Protein AF-A0A415M7C5-F1 (afdb_monomer)

Nearest PDB structures (foldseek):
  1p0z-assembly1_A  TM=3.273E-01  e=6.661E+00  Klebsiella pneumoniae
  3swt-assembly2_B  TM=2.276E-01  e=4.574E+00  Mycobacterium marinum M
  6ndp-assembly1_A  TM=2.980E-01  e=8.038E+00  Xanthomonas campestris pv. campestris str. 8004
  2v9a-assembly2_B  TM=2.876E-01  e=9.111E+00  Klebsiella pneumoniae

Sequence (75 aa):
MREFKMENETTIEVGETYRFADLWSGNGDEAEIFESGAVWIGNDDDDMPIVADFKVIEEDKENIICSLVKITDIF

Solvent-accessible surface area (backbone atoms only — not comparable to full-atom values): 4397 Å² total; per-residue (Å²): 132,58,70,47,74,28,93,88,69,50,73,49,44,49,72,44,75,44,41,41,54,79,53,52,84,80,75,79,60,69,63,64,37,59,74,66,32,43,45,63,49,49,59,50,99,82,72,45,77,28,35,35,33,39,42,81,76,44,84,34,90,90,44,61,52,69,13,35,29,29,28,70,41,77,82

Radius of gyration: 11.53 Å; Cα contacts (8 Å, |Δi|>4): 147; chains: 1; bounding box: 27×24×31 Å

Structure (mmCIF, N/CA/C/O backbone):
data_AF-A0A415M7C5-F1
#
_entry.id   AF-A0A415M7C5-F1
#
loop_
_atom_site.group_PDB
_atom_site.id
_atom_site.type_symbol
_atom_site.label_atom_id
_atom_site.label_alt_id
_atom_site.label_comp_id
_atom_site.label_asym_id
_atom_site.label_entity_id
_atom_site.label_seq_id
_atom_site.pdbx_PDB_ins_code
_atom_site.Cartn_x
_atom_site.Cartn_y
_atom_site.Cartn_z
_atom_site.occupancy
_atom_site.B_iso_or_equiv
_atom_site.auth_seq_id
_atom_site.auth_comp_id
_atom_site.auth_asym_id
_atom_site.auth_atom_id
_atom_site.pdbx_PDB_model_num
ATOM 1 N N . MET A 1 1 ? -3.894 -9.873 -11.858 1.00 64.00 1 MET A N 1
ATOM 2 C CA . MET A 1 1 ? -3.634 -9.240 -10.551 1.00 64.00 1 MET A CA 1
ATOM 3 C C . MET A 1 1 ? -2.164 -8.865 -10.550 1.00 64.00 1 MET A C 1
ATOM 5 O O . MET A 1 1 ? -1.397 -9.602 -11.161 1.00 64.00 1 MET A O 1
ATOM 9 N N . ARG A 1 2 ? -1.814 -7.685 -10.031 1.00 88.81 2 ARG A N 1
ATOM 10 C CA . ARG A 1 2 ? -0.420 -7.240 -9.891 1.00 88.81 2 ARG A CA 1
ATOM 11 C C . ARG A 1 2 ? 0.018 -7.503 -8.456 1.00 88.81 2 ARG A C 1
ATOM 13 O O . ARG A 1 2 ? -0.796 -7.320 -7.550 1.00 88.81 2 ARG A O 1
ATOM 20 N N . GLU A 1 3 ? 1.267 -7.905 -8.287 1.00 94.38 3 GLU A N 1
ATOM 21 C CA . GLU A 1 3 ? 1.891 -8.140 -6.990 1.00 94.38 3 GLU A CA 1
ATOM 22 C C . GLU A 1 3 ? 3.313 -7.575 -6.980 1.00 94.38 3 GLU A C 1
ATOM 24 O O . GLU A 1 3 ? 3.933 -7.447 -8.038 1.00 94.38 3 GLU A O 1
ATOM 29 N N . PHE A 1 4 ? 3.821 -7.245 -5.797 1.00 94.56 4 PHE A N 1
ATOM 30 C CA . PHE A 1 4 ? 5.195 -6.802 -5.590 1.00 94.56 4 PHE A CA 1
ATOM 31 C C . PHE A 1 4 ? 5.757 -7.410 -4.304 1.00 94.56 4 PHE A C 1
ATOM 33 O O . PHE A 1 4 ? 5.109 -7.358 -3.257 1.00 94.56 4 PHE A O 1
ATOM 40 N N . LYS A 1 5 ? 6.966 -7.980 -4.369 1.00 95.00 5 LYS A N 1
ATOM 41 C CA . LYS A 1 5 ? 7.674 -8.494 -3.191 1.00 95.00 5 LYS A CA 1
ATOM 42 C C . LYS A 1 5 ? 8.596 -7.404 -2.645 1.00 95.00 5 LYS A C 1
ATOM 44 O O . LYS A 1 5 ? 9.597 -7.073 -3.268 1.00 95.00 5 LYS A O 1
ATOM 49 N N . MET A 1 6 ? 8.260 -6.887 -1.469 1.00 93.00 6 MET A N 1
ATOM 50 C CA . MET A 1 6 ? 9.053 -5.898 -0.744 1.00 93.00 6 MET A CA 1
ATOM 51 C C . MET A 1 6 ? 10.370 -6.495 -0.225 1.00 93.00 6 MET A C 1
ATOM 53 O O . MET A 1 6 ? 10.514 -7.712 -0.075 1.00 93.00 6 MET A O 1
ATOM 57 N N . GLU A 1 7 ? 11.315 -5.627 0.143 1.00 87.81 7 GLU A N 1
ATOM 58 C CA . GLU A 1 7 ? 12.610 -6.031 0.717 1.00 87.81 7 GLU A CA 1
ATOM 59 C C . GLU A 1 7 ? 12.473 -6.830 2.023 1.00 87.81 7 GLU A C 1
ATOM 61 O O . GLU A 1 7 ? 13.289 -7.702 2.312 1.00 87.81 7 GLU A O 1
ATOM 66 N N . ASN A 1 8 ? 11.413 -6.577 2.798 1.00 86.88 8 ASN A N 1
ATOM 67 C CA . ASN A 1 8 ? 11.097 -7.303 4.034 1.00 86.88 8 ASN A CA 1
ATOM 68 C C . ASN A 1 8 ? 10.439 -8.681 3.787 1.00 86.88 8 ASN A C 1
ATOM 70 O O . ASN A 1 8 ? 9.901 -9.283 4.713 1.00 86.88 8 ASN A O 1
ATOM 74 N 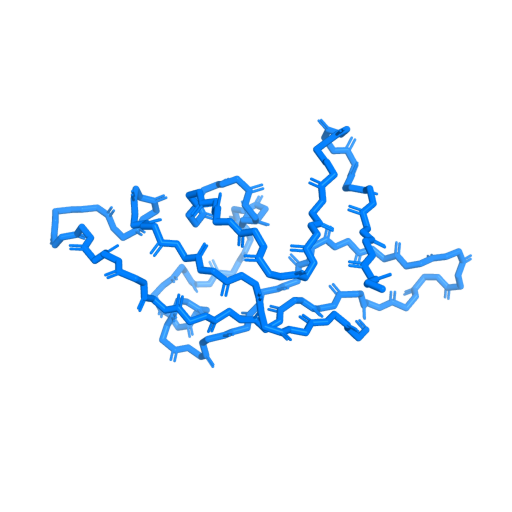N . GLU A 1 9 ? 10.459 -9.156 2.540 1.00 89.44 9 GLU A N 1
ATOM 75 C CA . GLU A 1 9 ? 9.834 -10.380 2.035 1.00 89.44 9 GLU A CA 1
ATOM 76 C C . GLU A 1 9 ? 8.300 -10.419 2.030 1.00 89.44 9 GLU A C 1
ATOM 78 O O . GLU A 1 9 ? 7.717 -11.421 1.601 1.00 89.44 9 GLU A O 1
ATOM 83 N N . THR A 1 10 ? 7.635 -9.333 2.421 1.00 91.44 10 THR A N 1
ATOM 84 C CA . THR A 1 10 ? 6.178 -9.212 2.316 1.00 91.44 10 THR A CA 1
ATOM 85 C C . THR A 1 10 ? 5.780 -9.074 0.852 1.00 91.44 10 THR A C 1
ATOM 87 O O . THR A 1 10 ? 6.363 -8.290 0.107 1.00 91.44 10 THR A O 1
ATOM 90 N N . THR A 1 11 ? 4.781 -9.847 0.425 1.00 95.00 11 THR A N 1
ATOM 91 C CA . THR A 1 11 ? 4.204 -9.730 -0.920 1.00 95.00 11 THR A CA 1
ATOM 92 C C . THR A 1 11 ? 2.914 -8.923 -0.847 1.00 95.00 11 THR A C 1
ATOM 94 O O . THR A 1 11 ? 1.992 -9.277 -0.109 1.00 95.00 11 THR A O 1
ATOM 97 N N . ILE A 1 12 ? 2.883 -7.821 -1.591 1.00 95.31 12 ILE A N 1
ATOM 98 C CA . ILE A 1 12 ? 1.764 -6.887 -1.672 1.00 95.31 12 ILE A CA 1
ATOM 99 C C . ILE A 1 12 ? 1.000 -7.152 -2.958 1.00 95.31 12 ILE A C 1
ATOM 101 O O . ILE A 1 12 ? 1.581 -7.101 -4.037 1.00 95.31 12 ILE A O 1
ATOM 105 N N . GLU A 1 13 ? -0.299 -7.411 -2.848 1.00 96.75 13 GLU A N 1
ATOM 106 C CA . GLU A 1 13 ? -1.157 -7.772 -3.974 1.00 96.75 13 GLU A CA 1
ATOM 107 C C . GLU A 1 13 ? -2.307 -6.776 -4.144 1.00 96.75 13 GLU A C 1
ATOM 109 O O . GLU A 1 13 ? -2.986 -6.390 -3.188 1.00 96.75 13 GLU A O 1
ATOM 114 N N . VAL A 1 14 ? -2.575 -6.380 -5.392 1.00 97.19 14 VAL A N 1
ATOM 115 C CA . VAL A 1 14 ? -3.724 -5.525 -5.713 1.00 97.19 14 VAL A CA 1
ATOM 116 C C . VAL A 1 14 ? -5.027 -6.251 -5.382 1.00 97.19 14 VAL A C 1
ATOM 118 O O . VAL A 1 14 ? -5.340 -7.290 -5.963 1.00 97.19 14 VAL A O 1
ATOM 121 N N . GLY A 1 15 ? -5.837 -5.641 -4.517 1.00 96.62 15 GLY A N 1
ATOM 122 C CA . GLY A 1 15 ? -7.106 -6.185 -4.045 1.00 96.62 15 GLY A CA 1
ATOM 123 C C . GLY A 1 15 ? -7.069 -6.682 -2.600 1.00 96.62 15 GLY A C 1
ATOM 124 O O . GLY A 1 15 ? -8.138 -6.730 -1.978 1.00 96.62 15 GLY A O 1
ATOM 125 N N . GLU A 1 16 ? -5.887 -6.970 -2.063 1.00 97.19 16 GLU A N 1
ATOM 126 C CA . GLU A 1 16 ? -5.697 -7.451 -0.696 1.00 97.19 16 GLU A CA 1
ATOM 127 C C . GLU A 1 16 ? -5.621 -6.296 0.315 1.00 97.19 16 GLU A C 1
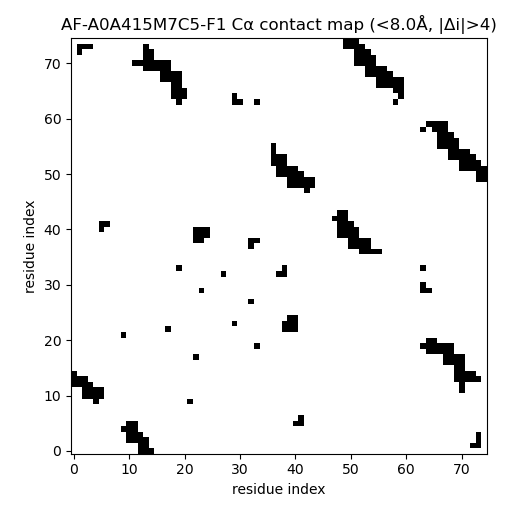ATOM 129 O O . GLU A 1 16 ? -5.478 -5.123 -0.047 1.00 97.19 16 GLU A O 1
ATOM 134 N N . THR A 1 17 ? -5.810 -6.628 1.595 1.00 97.62 17 THR A N 1
ATOM 135 C CA . THR A 1 17 ? -5.837 -5.663 2.707 1.00 97.62 17 THR A CA 1
ATOM 136 C C . THR A 1 17 ? -4.659 -5.899 3.639 1.00 97.62 17 THR A C 1
ATOM 138 O O . THR A 1 17 ? -4.421 -7.029 4.057 1.00 97.62 17 THR A O 1
ATOM 141 N N . TYR A 1 18 ? -3.976 -4.820 4.004 1.00 96.56 18 TYR A N 1
ATOM 142 C CA . TYR A 1 18 ? -2.783 -4.813 4.846 1.00 96.56 18 TYR A CA 1
ATOM 143 C C . TYR A 1 18 ? -2.922 -3.749 5.931 1.00 96.56 18 TYR A C 1
ATOM 145 O O . TYR A 1 18 ? -3.779 -2.862 5.834 1.00 96.56 18 TYR A O 1
ATOM 153 N N . ARG A 1 19 ? -2.079 -3.804 6.965 1.00 96.31 19 ARG A N 1
ATOM 154 C CA . ARG A 1 19 ? -1.908 -2.643 7.843 1.00 96.31 19 ARG A CA 1
ATOM 155 C C . ARG A 1 19 ? -1.028 -1.626 7.137 1.00 96.31 19 ARG A C 1
ATOM 157 O O . ARG A 1 19 ? -0.107 -2.002 6.418 1.00 96.31 19 ARG A O 1
ATOM 164 N N . PHE A 1 20 ? -1.257 -0.340 7.382 1.00 96.19 20 PHE A N 1
ATOM 165 C CA . PHE A 1 20 ? -0.398 0.698 6.815 1.00 96.19 20 PHE A CA 1
ATOM 166 C C . PHE A 1 20 ? 1.077 0.508 7.221 1.00 96.19 20 PHE A C 1
ATOM 168 O O . PHE A 1 20 ? 1.967 0.670 6.390 1.00 96.19 20 PHE A O 1
ATOM 175 N N . ALA A 1 21 ? 1.334 0.042 8.448 1.00 94.88 21 ALA A N 1
ATOM 176 C CA . ALA A 1 21 ? 2.670 -0.325 8.925 1.00 94.88 21 ALA A CA 1
ATOM 177 C C . ALA A 1 21 ? 3.359 -1.442 8.119 1.00 94.88 21 ALA A C 1
ATOM 179 O O . ALA A 1 21 ? 4.584 -1.504 8.124 1.00 94.88 21 ALA A O 1
ATOM 180 N N . ASP A 1 22 ? 2.606 -2.323 7.453 1.00 94.50 22 ASP A N 1
ATOM 181 C CA . ASP A 1 22 ? 3.191 -3.393 6.632 1.00 94.50 22 ASP A CA 1
ATOM 182 C C . ASP A 1 22 ? 3.742 -2.839 5.305 1.00 94.50 22 ASP A C 1
ATOM 184 O O . ASP A 1 22 ? 4.648 -3.425 4.716 1.00 94.50 22 ASP A O 1
ATOM 188 N N . LEU A 1 23 ? 3.196 -1.705 4.847 1.00 94.06 23 LEU A N 1
ATOM 189 C CA . LEU A 1 23 ? 3.559 -1.040 3.593 1.00 94.06 23 LEU A CA 1
ATOM 190 C C . LEU A 1 23 ? 4.606 0.055 3.801 1.00 94.06 23 LEU A C 1
ATOM 192 O O . LEU A 1 23 ? 5.500 0.238 2.978 1.00 94.06 23 LEU A O 1
ATOM 196 N N . TRP A 1 24 ? 4.465 0.828 4.877 1.00 93.69 24 TRP A N 1
ATOM 197 C CA . TRP A 1 24 ? 5.281 2.009 5.107 1.00 93.69 24 TRP A CA 1
ATOM 198 C C . TRP A 1 24 ? 6.670 1.639 5.634 1.00 93.69 24 TRP A C 1
ATOM 200 O O . TRP A 1 24 ? 6.820 1.007 6.677 1.00 93.69 24 TRP A O 1
ATOM 210 N N . SER A 1 25 ? 7.706 2.103 4.935 1.00 86.75 25 SER A N 1
ATOM 211 C CA . SER A 1 25 ? 9.110 1.851 5.290 1.00 86.75 25 SER A CA 1
ATOM 212 C C . SER A 1 25 ? 9.600 2.599 6.539 1.00 86.75 25 SER A C 1
ATOM 214 O O . SER A 1 25 ? 10.728 2.379 6.976 1.00 86.75 25 SER A O 1
ATOM 216 N N . GLY A 1 26 ? 8.788 3.498 7.106 1.00 89.31 26 GLY A N 1
ATOM 217 C CA . GLY A 1 26 ? 9.191 4.394 8.196 1.00 89.31 26 GLY A CA 1
ATOM 218 C C . GLY A 1 26 ? 9.883 5.681 7.730 1.00 89.31 26 GLY A C 1
ATOM 219 O O . GLY A 1 26 ? 10.333 6.464 8.563 1.00 89.31 26 GLY A O 1
ATOM 220 N N . ASN A 1 27 ? 9.990 5.905 6.416 1.00 89.12 27 ASN A N 1
ATOM 221 C CA . ASN A 1 27 ? 10.575 7.114 5.834 1.00 89.12 27 ASN A CA 1
ATOM 222 C C . ASN A 1 27 ? 9.496 8.099 5.359 1.00 89.12 27 ASN A C 1
ATOM 224 O O . ASN A 1 27 ? 8.503 7.697 4.750 1.00 89.12 27 ASN A O 1
ATOM 228 N N . GLY A 1 28 ? 9.748 9.396 5.558 1.00 89.50 28 GLY A N 1
ATOM 229 C CA . GLY A 1 28 ? 8.810 10.475 5.225 1.00 89.50 28 GLY A CA 1
ATOM 230 C C . GLY A 1 28 ? 7.851 10.805 6.371 1.00 89.50 28 GLY A C 1
ATOM 231 O O . GLY A 1 28 ? 8.022 10.308 7.480 1.00 89.50 28 GLY A O 1
ATOM 232 N N . ASP A 1 29 ? 6.880 11.677 6.103 1.00 94.00 29 ASP A N 1
ATOM 233 C CA . ASP A 1 29 ? 5.825 12.033 7.056 1.00 94.00 29 ASP A CA 1
ATOM 234 C C . ASP A 1 29 ? 4.680 11.019 6.953 1.00 94.00 29 ASP A C 1
ATOM 236 O O . ASP A 1 29 ? 4.056 10.885 5.896 1.00 94.00 29 ASP A O 1
ATOM 240 N N . GLU A 1 30 ? 4.421 10.270 8.030 1.00 93.25 30 GLU A N 1
ATOM 241 C CA . GLU A 1 30 ? 3.407 9.217 8.000 1.00 93.25 30 GLU A CA 1
ATOM 242 C C . GLU A 1 30 ? 1.997 9.733 7.689 1.00 93.25 30 GLU A C 1
ATOM 244 O O . GLU A 1 30 ? 1.229 9.028 7.032 1.00 93.25 30 GLU A O 1
ATOM 249 N N . ALA A 1 31 ? 1.650 10.943 8.134 1.00 93.50 31 ALA A N 1
ATOM 250 C CA . ALA A 1 31 ? 0.311 11.492 7.983 1.00 93.50 31 ALA A CA 1
ATOM 251 C C . ALA A 1 31 ? 0.092 11.976 6.551 1.00 93.50 31 ALA A C 1
ATOM 253 O O . ALA A 1 31 ? -0.922 11.633 5.946 1.00 93.50 31 ALA A O 1
ATOM 254 N N . GLU A 1 32 ? 1.066 12.686 5.974 1.00 95.25 32 GLU A N 1
ATOM 255 C CA . GLU A 1 32 ? 0.985 13.122 4.574 1.00 95.25 32 GLU A CA 1
ATOM 256 C C . GLU A 1 32 ? 0.904 11.924 3.616 1.00 95.25 32 GLU A C 1
ATOM 258 O O . GLU A 1 32 ? 0.102 11.925 2.679 1.00 95.25 32 GLU A O 1
ATOM 263 N N . ILE A 1 33 ? 1.692 10.870 3.865 1.00 95.81 33 ILE A N 1
ATOM 264 C CA . ILE A 1 33 ? 1.670 9.648 3.049 1.00 95.81 33 ILE A CA 1
ATOM 265 C C . ILE A 1 33 ? 0.322 8.939 3.199 1.00 95.81 33 ILE A C 1
ATOM 267 O O . ILE A 1 33 ? -0.291 8.569 2.196 1.00 95.81 33 ILE A O 1
ATOM 271 N N . PHE A 1 34 ? -0.169 8.781 4.430 1.00 95.81 34 PHE A N 1
ATOM 272 C CA . PHE A 1 34 ? -1.456 8.140 4.679 1.00 95.81 34 PHE A CA 1
ATOM 273 C C . PHE A 1 34 ? -2.615 8.884 3.997 1.00 95.81 34 PHE A C 1
ATOM 275 O O . PHE A 1 34 ? -3.438 8.262 3.324 1.00 95.81 34 PHE A O 1
ATOM 282 N N . GLU A 1 35 ? -2.648 10.215 4.110 1.00 95.44 35 GLU A N 1
ATOM 283 C CA . GLU A 1 35 ? -3.660 11.068 3.476 1.00 95.44 35 GLU A CA 1
ATOM 284 C C . GLU A 1 35 ? -3.577 11.059 1.946 1.00 95.44 35 GLU A C 1
ATOM 286 O O . GLU A 1 35 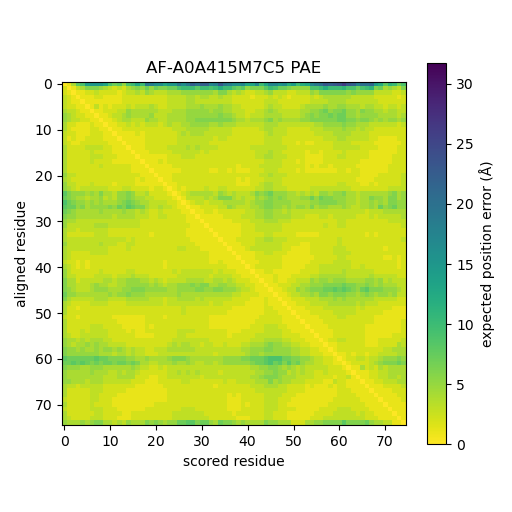? -4.606 11.172 1.275 1.00 95.44 35 GLU A O 1
ATOM 291 N N . SER A 1 36 ? -2.376 10.895 1.382 1.00 95.81 36 SER A N 1
ATOM 292 C CA . SER A 1 36 ? -2.190 10.831 -0.071 1.00 95.81 36 SER A CA 1
ATOM 293 C C . SER A 1 36 ? -2.865 9.613 -0.708 1.00 95.81 36 SER A C 1
ATOM 295 O O . SER A 1 36 ? -3.213 9.655 -1.889 1.00 95.81 36 SER A O 1
ATOM 297 N N . GLY A 1 37 ? -3.067 8.538 0.064 1.00 96.56 37 GLY A N 1
ATOM 298 C CA . GLY A 1 37 ? -3.575 7.267 -0.447 1.00 96.56 37 GLY A CA 1
ATOM 299 C C . GLY A 1 37 ? -2.565 6.498 -1.302 1.00 96.56 37 GLY A C 1
ATOM 300 O O . GLY A 1 37 ? -2.966 5.571 -1.999 1.00 96.56 37 GLY A O 1
ATOM 301 N N . ALA A 1 38 ? -1.283 6.867 -1.270 1.00 96.31 38 ALA A N 1
ATOM 302 C CA . ALA A 1 38 ? -0.217 6.210 -2.015 1.00 96.31 38 ALA A CA 1
ATOM 303 C C . ALA A 1 38 ? 1.035 6.043 -1.144 1.00 96.31 38 ALA A C 1
ATOM 305 O O . ALA A 1 38 ? 1.369 6.910 -0.339 1.00 96.31 38 ALA A O 1
ATOM 306 N N . VAL A 1 39 ? 1.742 4.923 -1.286 1.00 96.19 39 VAL A N 1
ATOM 307 C CA . VAL A 1 39 ? 2.950 4.630 -0.501 1.00 96.19 39 VAL A CA 1
ATOM 308 C C . VAL A 1 39 ? 4.013 3.966 -1.362 1.00 96.19 39 VAL A C 1
ATOM 310 O O . VAL A 1 39 ? 3.731 3.059 -2.140 1.00 96.19 39 VAL A O 1
ATOM 313 N N . TRP A 1 40 ? 5.252 4.429 -1.224 1.00 95.56 40 TRP A N 1
ATOM 314 C CA . TRP A 1 40 ? 6.411 3.782 -1.830 1.00 95.56 40 TRP A CA 1
ATOM 315 C C . TRP A 1 40 ? 6.695 2.458 -1.115 1.00 95.56 40 TRP A C 1
ATOM 317 O O . TRP A 1 40 ? 6.881 2.447 0.104 1.00 95.56 40 TRP A O 1
ATOM 327 N N . ILE A 1 41 ? 6.722 1.361 -1.873 1.00 95.00 41 ILE A N 1
ATOM 328 C CA . ILE A 1 41 ? 6.868 -0.005 -1.342 1.00 95.00 41 ILE A CA 1
ATOM 329 C C . ILE A 1 41 ? 8.183 -0.685 -1.749 1.00 95.00 41 ILE A C 1
ATOM 331 O O . ILE A 1 41 ? 8.455 -1.801 -1.311 1.00 95.00 41 ILE A O 1
ATOM 335 N N . GLY A 1 42 ? 9.016 -0.021 -2.552 1.00 94.81 42 GLY A N 1
ATOM 336 C CA . GLY A 1 42 ? 10.327 -0.514 -2.974 1.00 94.81 42 GLY A CA 1
ATOM 337 C C . GLY A 1 42 ? 10.727 0.040 -4.335 1.00 94.81 42 GLY A C 1
ATOM 338 O O . GLY A 1 42 ? 10.055 0.921 -4.861 1.00 94.81 42 GLY A O 1
ATOM 339 N N . ASN A 1 43 ? 11.805 -0.479 -4.915 1.00 94.81 43 ASN A N 1
ATOM 340 C CA . ASN A 1 43 ? 12.203 -0.172 -6.288 1.00 94.81 43 ASN A CA 1
ATOM 341 C C . ASN A 1 43 ? 12.162 -1.439 -7.153 1.00 94.81 43 ASN A C 1
ATOM 343 O O . ASN A 1 43 ? 12.249 -2.548 -6.622 1.00 94.81 43 ASN A O 1
ATOM 347 N N . ASP A 1 44 ? 12.025 -1.277 -8.466 1.00 91.38 44 ASP A N 1
ATOM 348 C CA . ASP A 1 44 ? 12.205 -2.367 -9.425 1.00 91.38 44 ASP A CA 1
ATOM 349 C C . ASP A 1 44 ? 13.687 -2.624 -9.757 1.00 91.38 44 ASP A C 1
ATOM 351 O O . ASP A 1 44 ? 14.595 -2.016 -9.186 1.00 91.38 44 ASP A O 1
ATOM 355 N N . ASP A 1 45 ? 13.929 -3.548 -10.690 1.00 90.88 45 ASP A N 1
ATOM 356 C CA . ASP A 1 45 ? 15.273 -3.936 -11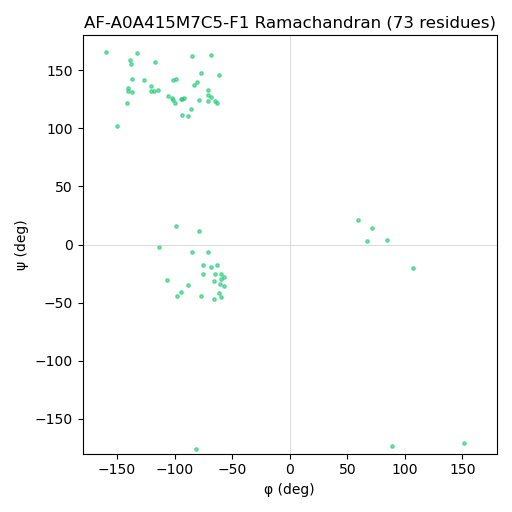.134 1.00 90.88 45 ASP A CA 1
ATOM 357 C C . ASP A 1 45 ? 16.056 -2.785 -11.807 1.00 90.88 45 ASP A C 1
ATOM 359 O O . ASP A 1 45 ? 17.281 -2.869 -11.919 1.00 90.88 45 ASP A O 1
ATOM 363 N N . ASP A 1 46 ? 15.374 -1.723 -12.250 1.00 93.94 46 ASP A N 1
ATOM 364 C CA . ASP A 1 46 ? 15.956 -0.534 -12.883 1.00 93.94 46 ASP A CA 1
ATOM 365 C C . ASP A 1 46 ? 16.114 0.639 -11.883 1.00 93.94 46 ASP A C 1
ATOM 367 O O . ASP A 1 46 ? 16.323 1.786 -12.295 1.00 93.94 46 ASP A O 1
ATOM 371 N N . ASP A 1 47 ? 16.033 0.365 -10.572 1.00 92.94 47 ASP A N 1
ATOM 372 C CA . ASP A 1 47 ? 16.043 1.348 -9.476 1.00 92.94 47 ASP A CA 1
ATOM 373 C C . ASP A 1 47 ? 14.894 2.381 -9.558 1.00 92.94 47 ASP A C 1
ATOM 375 O O . ASP A 1 47 ? 14.963 3.460 -8.955 1.00 92.94 47 ASP A O 1
ATOM 379 N N . MET A 1 48 ? 13.811 2.075 -10.282 1.00 94.19 48 MET A N 1
ATOM 380 C CA . MET A 1 48 ? 12.640 2.947 -10.361 1.00 94.19 48 MET A CA 1
ATOM 381 C C . MET A 1 48 ? 11.715 2.714 -9.163 1.00 94.19 48 MET A C 1
ATOM 383 O O . MET A 1 48 ? 11.475 1.566 -8.788 1.00 94.19 48 MET A O 1
ATOM 387 N N . PRO A 1 49 ? 11.167 3.780 -8.551 1.00 94.00 49 PRO A N 1
ATOM 388 C CA . PRO A 1 49 ? 10.313 3.650 -7.381 1.00 94.00 49 PRO A CA 1
ATOM 389 C C . PRO A 1 49 ? 8.983 2.992 -7.734 1.00 94.00 49 PRO A C 1
ATOM 391 O O . PRO A 1 49 ? 8.249 3.494 -8.583 1.00 94.00 49 PRO A O 1
ATOM 394 N N . ILE A 1 50 ? 8.656 1.934 -7.000 1.00 95.50 50 ILE A N 1
ATOM 395 C CA . ILE A 1 50 ? 7.367 1.257 -7.036 1.00 95.50 50 ILE A CA 1
ATOM 396 C C . ILE A 1 50 ? 6.460 1.830 -5.955 1.00 95.50 50 ILE A C 1
ATOM 398 O O . ILE A 1 50 ? 6.800 1.865 -4.764 1.00 95.50 50 ILE A O 1
ATOM 402 N N . VAL A 1 51 ? 5.283 2.282 -6.375 1.00 95.50 51 VAL A N 1
ATOM 403 C CA . VAL A 1 51 ? 4.291 2.930 -5.516 1.00 95.50 51 VAL A CA 1
ATOM 404 C C . VAL A 1 51 ? 2.992 2.140 -5.557 1.00 95.50 51 VAL A C 1
ATOM 406 O O . VAL A 1 51 ? 2.486 1.791 -6.622 1.00 95.50 51 VAL A O 1
ATOM 409 N N . ALA A 1 52 ? 2.438 1.870 -4.379 1.00 96.88 52 ALA A N 1
ATOM 410 C CA . ALA A 1 52 ? 1.126 1.268 -4.234 1.00 96.88 52 ALA A CA 1
ATOM 411 C C . ALA A 1 52 ? 0.088 2.325 -3.869 1.00 96.88 52 ALA A C 1
ATOM 413 O O . ALA A 1 52 ? 0.218 3.006 -2.850 1.00 96.88 52 ALA A O 1
ATOM 414 N N . ASP A 1 53 ? -0.976 2.388 -4.663 1.00 97.81 53 ASP A N 1
ATOM 415 C CA . ASP A 1 53 ? -2.185 3.114 -4.301 1.00 97.81 53 ASP A CA 1
ATOM 416 C C . ASP A 1 53 ? -3.022 2.250 -3.365 1.00 97.81 53 ASP A C 1
ATOM 418 O O . ASP A 1 53 ? -3.201 1.043 -3.576 1.00 97.81 53 ASP A O 1
ATOM 422 N N . PHE A 1 54 ? -3.603 2.878 -2.355 1.00 97.44 54 PHE A N 1
ATOM 423 C CA . PHE A 1 54 ? -4.463 2.216 -1.400 1.00 97.44 54 PHE A CA 1
ATOM 424 C C . PHE A 1 54 ? -5.686 3.050 -1.043 1.00 97.44 54 PHE A C 1
ATOM 426 O O . PHE A 1 54 ? -5.741 4.272 -1.155 1.00 97.44 54 PHE A O 1
ATOM 433 N 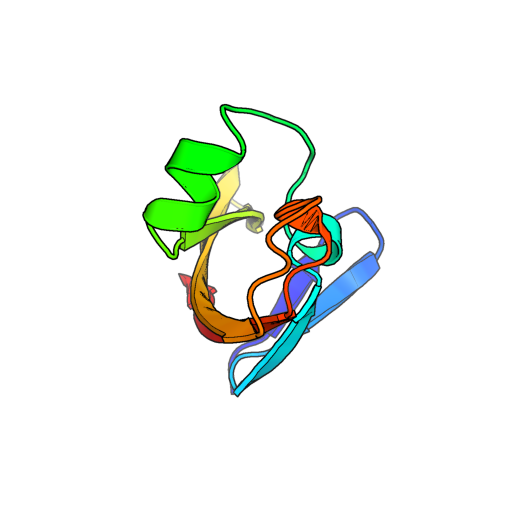N . LYS A 1 55 ? -6.699 2.351 -0.542 1.00 97.75 55 LYS A N 1
ATOM 434 C CA . LYS A 1 55 ? -7.885 2.946 0.056 1.00 97.75 55 LYS A CA 1
ATOM 435 C C . LYS A 1 55 ? -7.984 2.534 1.514 1.00 97.75 55 LYS A C 1
ATOM 437 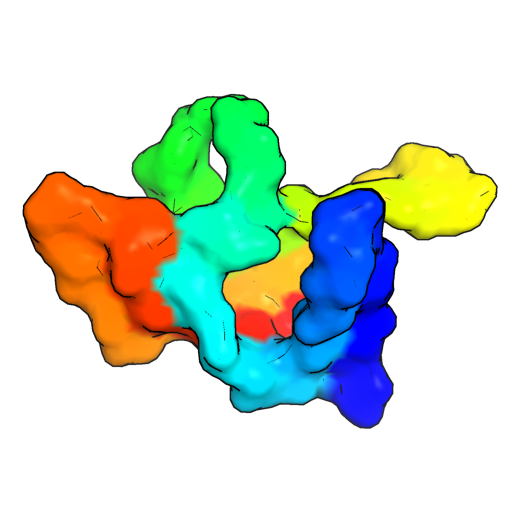O O . LYS A 1 55 ? -7.929 1.345 1.822 1.00 97.75 55 LYS A O 1
ATOM 442 N N . VAL A 1 56 ? -8.215 3.503 2.392 1.00 97.06 56 VAL A N 1
ATOM 443 C CA . VAL A 1 56 ? -8.489 3.240 3.808 1.00 97.06 56 VAL A CA 1
ATOM 444 C C . VAL A 1 56 ? -9.810 2.482 3.943 1.00 97.06 56 VAL A C 1
ATOM 446 O O . VAL A 1 56 ? -10.853 2.917 3.443 1.00 97.06 56 VAL A O 1
ATOM 449 N N . ILE A 1 57 ? -9.746 1.319 4.586 1.00 97.38 57 ILE A N 1
ATOM 450 C CA . ILE A 1 57 ? -10.901 0.472 4.900 1.00 97.38 57 ILE A CA 1
ATOM 451 C C . ILE A 1 57 ? -11.341 0.714 6.339 1.00 97.38 57 ILE A C 1
ATOM 453 O O . ILE A 1 57 ? -12.533 0.882 6.594 1.00 97.38 57 ILE A O 1
ATOM 457 N N . GLU A 1 58 ? -10.377 0.770 7.255 1.00 96.88 58 GLU A N 1
ATOM 458 C CA . GLU A 1 58 ? -10.593 1.062 8.667 1.00 96.88 58 GLU A CA 1
ATOM 459 C C . GLU A 1 58 ? -9.455 1.950 9.167 1.00 96.88 58 GLU A C 1
ATOM 461 O O . GLU A 1 58 ? -8.287 1.584 9.062 1.00 96.88 58 GLU A O 1
ATOM 466 N N . GLU A 1 59 ? -9.803 3.130 9.673 1.00 95.06 59 GLU A N 1
ATOM 467 C CA . GLU A 1 59 ? -8.845 4.095 10.207 1.00 95.06 59 GLU A CA 1
ATOM 468 C C . GLU A 1 59 ? -8.713 3.922 11.722 1.00 95.06 59 GLU A C 1
ATOM 470 O O . GLU A 1 59 ? -9.705 4.009 12.455 1.00 95.06 59 GLU A O 1
ATOM 475 N N . ASP A 1 60 ? -7.483 3.721 12.188 1.00 94.50 60 ASP A N 1
ATOM 476 C CA . ASP A 1 60 ? -7.152 3.759 13.607 1.00 94.50 60 ASP A CA 1
ATOM 477 C C . ASP A 1 60 ? -6.813 5.202 14.011 1.00 94.50 60 ASP A C 1
ATOM 479 O O . ASP A 1 60 ? -5.792 5.767 13.618 1.00 94.50 60 ASP A O 1
ATOM 483 N N . LYS A 1 61 ? -7.703 5.806 14.807 1.00 89.94 61 LYS A N 1
ATOM 484 C CA . LYS A 1 61 ? -7.609 7.212 15.231 1.00 89.94 61 LYS A CA 1
ATOM 485 C C . LYS A 1 61 ? -6.556 7.468 16.304 1.00 89.94 61 LYS A C 1
ATOM 487 O O . LYS A 1 61 ? -6.230 8.627 16.550 1.00 89.94 61 LYS A O 1
ATOM 492 N N . GLU A 1 62 ? -6.098 6.430 16.998 1.00 92.25 62 GLU A N 1
ATOM 493 C CA . GLU A 1 62 ? -5.034 6.558 17.994 1.00 92.25 62 GLU A CA 1
ATOM 494 C C . GLU A 1 62 ? -3.667 6.398 17.335 1.00 92.25 62 GLU A C 1
ATOM 496 O O . GLU A 1 62 ? -2.713 7.070 17.732 1.00 92.25 62 GLU A O 1
ATOM 501 N N . ASN A 1 63 ? -3.572 5.532 16.321 1.00 92.88 63 ASN A N 1
ATOM 502 C CA . AS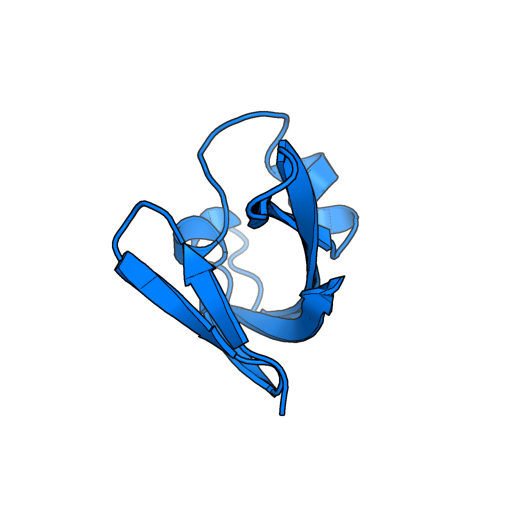N A 1 63 ? -2.331 5.289 15.608 1.00 92.88 63 ASN A CA 1
ATOM 503 C C . ASN A 1 63 ? -2.556 4.895 14.141 1.00 92.88 63 ASN A C 1
ATOM 505 O O . ASN A 1 63 ? -2.794 3.727 13.831 1.00 92.88 63 ASN A O 1
ATOM 509 N N . ILE A 1 64 ? -2.364 5.845 13.223 1.00 93.62 64 ILE A N 1
ATOM 510 C CA . ILE A 1 64 ? -2.650 5.665 11.792 1.00 93.62 64 ILE A CA 1
ATOM 511 C C . ILE A 1 64 ? -1.909 4.484 11.150 1.00 93.62 64 ILE A C 1
ATOM 513 O O . ILE A 1 64 ? -2.444 3.868 10.231 1.00 93.62 64 ILE A O 1
ATOM 517 N N . ILE A 1 65 ? -0.733 4.093 11.658 1.00 93.25 65 ILE A N 1
ATOM 518 C CA . ILE A 1 65 ? 0.029 2.947 11.128 1.00 93.25 65 ILE A CA 1
ATOM 519 C C . ILE A 1 65 ? -0.666 1.603 11.387 1.00 93.25 65 ILE A C 1
ATOM 521 O O . ILE A 1 65 ? -0.387 0.616 10.708 1.00 93.25 65 ILE A O 1
ATOM 525 N N . CYS A 1 66 ? -1.593 1.558 12.346 1.00 95.31 66 CYS A N 1
ATOM 526 C CA . CYS A 1 66 ? -2.426 0.391 12.623 1.00 95.31 66 CYS A CA 1
ATOM 527 C C . CYS A 1 66 ? -3.681 0.324 11.738 1.00 95.31 66 CYS A C 1
ATOM 529 O O . CYS A 1 66 ? -4.370 -0.697 11.759 1.00 95.31 66 CYS A O 1
ATOM 531 N N . SER A 1 67 ? -3.953 1.359 10.934 1.00 97.06 67 SER A N 1
ATOM 532 C CA . SER A 1 67 ? -5.090 1.396 10.010 1.00 97.06 67 SER A CA 1
ATOM 533 C C . SER A 1 67 ? -5.008 0.291 8.962 1.00 97.06 67 SER A C 1
ATOM 535 O O . SER A 1 67 ? -3.926 -0.056 8.482 1.00 97.06 67 SER A O 1
ATOM 537 N N . LEU A 1 6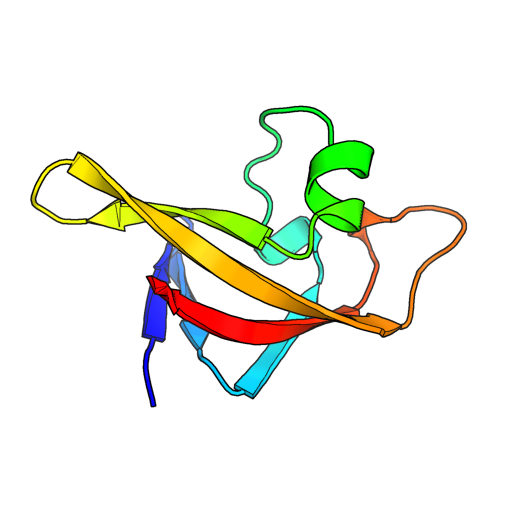8 ? -6.170 -0.226 8.566 1.00 97.62 68 LEU A N 1
ATOM 538 C CA . LEU A 1 68 ? -6.303 -1.206 7.496 1.00 97.62 68 LEU A CA 1
ATOM 539 C C . LEU A 1 68 ? -6.551 -0.507 6.166 1.00 97.62 68 LEU A C 1
ATOM 541 O O . LEU A 1 68 ? -7.507 0.259 6.004 1.00 97.62 68 LEU A O 1
ATOM 545 N N . VAL A 1 69 ? -5.714 -0.829 5.189 1.00 97.81 69 VAL A N 1
ATOM 546 C CA . VAL A 1 69 ? -5.757 -0.261 3.846 1.00 97.81 69 VAL A CA 1
ATOM 547 C C . VAL A 1 69 ? -5.813 -1.374 2.810 1.00 97.81 69 VAL A C 1
ATOM 549 O O . VAL A 1 69 ? -5.192 -2.423 2.964 1.00 97.81 69 VAL A O 1
ATOM 552 N N . LYS A 1 70 ? -6.585 -1.160 1.749 1.00 97.94 70 LYS A N 1
ATOM 553 C CA . LYS A 1 70 ? -6.700 -2.085 0.622 1.00 97.94 70 LYS A CA 1
ATOM 554 C C . LYS A 1 70 ? -5.951 -1.531 -0.572 1.00 97.94 70 LYS A C 1
ATOM 556 O O . LYS A 1 70 ? -6.242 -0.412 -0.988 1.00 97.94 70 LYS A O 1
ATOM 561 N N . ILE A 1 71 ? -5.075 -2.336 -1.156 1.00 97.88 71 ILE A N 1
ATOM 562 C CA . ILE A 1 71 ? -4.322 -1.951 -2.349 1.00 97.88 71 ILE A CA 1
ATOM 563 C C . ILE A 1 71 ? -5.260 -1.905 -3.550 1.00 97.88 71 ILE A C 1
ATOM 565 O O . ILE A 1 71 ? -6.007 -2.855 -3.813 1.00 97.88 71 ILE A O 1
ATOM 569 N N . THR A 1 72 ? -5.234 -0.795 -4.278 1.00 97.38 72 THR A N 1
ATOM 570 C CA . THR A 1 72 ? -6.065 -0.572 -5.464 1.00 97.38 72 THR A CA 1
ATOM 571 C C . THR A 1 72 ? -5.280 -0.654 -6.762 1.00 97.38 72 THR A C 1
ATOM 573 O O . THR A 1 72 ? -5.852 -1.096 -7.757 1.00 97.38 72 THR A O 1
ATOM 576 N N . ASP A 1 73 ? -3.997 -0.290 -6.755 1.00 97.19 73 ASP A N 1
ATOM 577 C CA . ASP A 1 73 ? -3.093 -0.452 -7.898 1.00 97.19 73 ASP A CA 1
ATOM 578 C C . ASP A 1 73 ? -1.623 -0.413 -7.438 1.00 97.19 73 ASP A C 1
ATOM 580 O O . ASP A 1 73 ? -1.335 -0.035 -6.302 1.00 9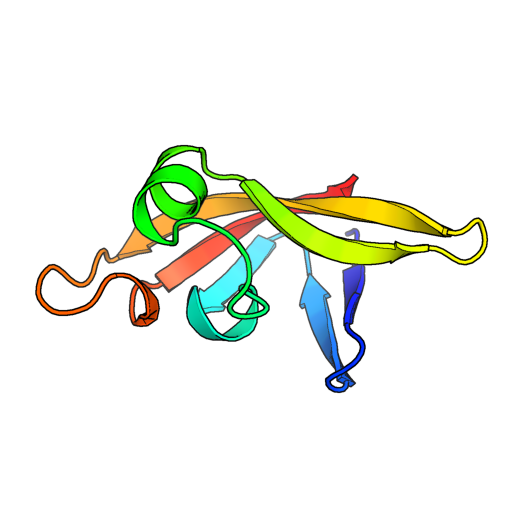7.19 73 ASP A O 1
ATOM 584 N N . ILE A 1 74 ? -0.714 -0.837 -8.316 1.00 96.44 74 ILE A N 1
ATOM 585 C CA . ILE A 1 74 ? 0.744 -0.796 -8.126 1.00 96.44 74 ILE A CA 1
ATOM 586 C C . ILE A 1 74 ? 1.375 -0.310 -9.438 1.00 96.44 74 ILE A C 1
ATOM 588 O O . ILE A 1 74 ? 1.042 -0.842 -10.513 1.00 96.44 74 ILE A O 1
ATOM 592 N N . PHE A 1 75 ? 2.277 0.670 -9.340 1.00 92.19 75 PHE A N 1
ATOM 593 C CA . PHE A 1 75 ? 2.963 1.330 -10.457 1.00 92.19 75 PHE A CA 1
ATOM 594 C C . PHE A 1 75 ? 4.469 1.318 -10.282 1.00 92.19 75 PHE A C 1
ATOM 596 O O . PHE A 1 75 ? 4.904 1.486 -9.121 1.00 92.19 75 PHE A O 1
#

pLDDT: mean 94.1, std 4.46, range [64.0, 97.94]

Mean predicted aligned error: 2.87 Å

Secondary structure (DSSP, 8-state):
--EEE-TTSPEEETT-EEEHHHH--S-S-HHHHHHHTEEEEEE-TTSPEEEEEEEEEE--SS-GGG-EEEEEEE-

Organism: NCBI:txid39485

Foldseek 3Di:
DDWDQAPVRDIADAFDKDQLLVQAPPDDDSVVCLVVQKGFRAADPVRHTKMWGWDFPAADPVDRSRTMIHTHDID

=== Feature glossary ===
A reading guide for the features in this record.

Start from the sequence.

  · Sequence gives the chain of amino acids in standard one-letter code (A=alanine, C=cysteine, …, Y=tyrosine), read N→C. It is the only feature that is directly encoded by the gene; all structural features are derived from the folded form of this sequence.

Fold it, and you get atomic coordinates and the backbone conformation that goes with them.

  · Structure coordinates are given as an mmCIF _atom_site loop: one row per atom with element, residue name, chain id, sequence number, and x/y/z position in Å. Only the four main-chain atoms per residue are included here; side chains are omitted to keep the record compact.

  · Backbone dihedral angles. Every residue except chain termini has a φ (preceding-C → N → Cα → C) and a ψ (N → Cα → C → next-N). They are reported in degrees following the IUPAC sign convention. Secondary structure is essentially a statement about which (φ, ψ) basin each residue occupies.

  · Eight-state secondary structure (DSSP): H is the canonical α-helix, G the tighter 3₁₀-helix, I the wider π-helix; E/B are β-structure, T and S are turns and bends, and '-' is everything else. DSSP derives these from the pattern of main-chain N–H···O=C hydrogen bonds, not from the sequence.

  · SS3 is a coarse helix/strand/coil call (letters a/b/c) made by the P-SEA algorithm from inter-Cα distances and dihedrals. It is less detailed than DSSP but needs only Cα positions.

Summarize the fold with a handful of shape descriptors and a per-residue structural alphabet.

  · Radius of gyration (Rg) is the root-mean-square distance of Cα atoms from their centroid — a single number for overall size and compactness. A globular domain of N residues has Rg ≈ 2.2·N^0.38 Å; an extended or disordered chain has a much larger Rg. The Cα contact count is the number of residue pairs whose Cα atoms are within 8 Å and are more than four positions apart in sequence — a standard proxy for tertiary packing density. The bounding box is the smallest axis-aligned box enclosing all Cα atoms.

  · 3Di is Foldseek's structural alphabet. Each residue is assigned one of twenty discrete states based on how its Cα sits relative to its spatial (not sequential) neighbors. Aligning 3Di strings finds structural homologs roughly as well as full 3D superposition, but orders of magnitude faster.

  · Solvent-accessible surface area (SASA) is the area in Å² traced out by the centre of a 1.4 Å probe sphere (a water molecule) rolled over the protein's van der Waals surface (Shrake–Rupley / Lee–Richards construction). Buried residues have near-zero SASA; fully exposed residues can exceed 200 Å². The total SASA scales roughly with the number of surface residues.

Ask how reliable the model is.

  · For AlphaFold models, the B-factor field carries pLDDT — the model's own estimate of local accuracy on a 0–100 scale. Regions with pLDDT<50 should be treated as essentially unmodeled; they often correspond to intrinsically disordered segments.

  · For experimental (PDB) structures, the B-factor (temperature factor) quantifies the positional spread of each atom in the crystal — a combination of thermal vibration and static disorder — in units of Å². High B-factors mark flexible loops or poorly resolved regions; low B-factors mark the rigid, well-ordered core.

  · Predicted Aligned Error (PAE) is an AlphaFold confidence matrix: entry (i, j) is the expected error in the position of residue j, in ångströms, when the prediction is superimposed on the true structure at residue i. Low PAE within a block of residues means that block is internally rigid and well-predicted; high PAE between two blocks means their relative placement is uncertain even if each block individually is confident.

Place it in context: what it resembles, what it is annotated as, and how it looks.

  · Structural nearest neighbors (via Foldseek easy-search vs the PDB). Reported per hit: target PDB id, E-value, and alignment TM-score. A TM-score above ~0.5 is the conventional threshold for 'same fold'.

  · Functional annotations link the protein to curated databases. InterPro entries identify conserved domains and families by matching the sequence against member-database signatures (Pfam, PROSITE, CDD, …). Gene Ontology (GO) terms describe molecular function, biological process, and cellular component in a controlled vocabulary. CATH places the structure in a hierarchical fold classification (Class/Architecture/Topology/Homologous-superfamily). The organism is the source species.

  · The contact map is a binary N×N matrix image: pixel (i, j) is dark where Cα_i and Cα_j are within 8 Å and |i−j|>4. Because the |i−j|>4 filter removes local helical contacts, off-diagonal stripes parallel to the main diagonal indicate parallel β-sheets; stripes perpendicular to it indicate antiparallel β-sheets. The Ramachandran plot scatters every residue's (φ, ψ) pair against the sterically allowed regions. The PAE heatmap renders the predicted-aligned-error matrix.

  · Six rendered views show the 3D structure from the faces of a cube — i.e. along ±x, ±y, ±z. Rendering representation is drawn randomly per protein from cartoon (secondary-structure ribbons), sticks (backbone bonds), or molecular surface; coloring is either N→C rainbow (blue at the N-terminus through red at the C-terminus) or one color per chain.